Protein AF-A0A9P0MAL3-F1 (afdb_monomer)

Mean predicted aligned error: 12.79 Å

Foldseek 3Di:
DPVVVVVLVVDVVSVVVVVVVVVVVVPDPPVCNVCCVVQPDPVSCVVVCLVPQVSVCVVVVDGPVVVVVVVVVVVVVVVVVVVVVVVVPD

Secondary structure (DSSP, 8-state):
--HHHHHTTTSHHHHHHHHHHHHHHS----HHHHTHHHH-SHHHHHHHHHT-HHHHHHHHSS-HHHHHHHHHHHHHHHHHHHHHHHHHH-

pLDDT: mean 79.69, std 13.01, range [49.16, 95.69]

Organism: Acanthoscelides obtectus (NCBI:txid200917)

Sequence (90 aa):
MDGRKLMLLENSYLKYEILKKCIKQRSGTNTVYLERHSHGEFHNLYQDLRTQPLLFKEYCRMLPTTFDYIVQALNLFCNLLQQIFRNLFL

Solvent-accessible surface area (backbone atoms only — not comparable to full-atom values): 5344 Å² total; per-residue (Å²): 131,66,71,76,65,58,62,53,59,73,41,66,67,53,40,48,53,51,50,52,49,54,55,58,70,63,63,63,82,51,65,72,68,72,42,36,83,78,58,58,56,67,79,73,48,44,68,67,34,64,78,36,53,68,59,28,22,70,73,71,72,41,48,61,67,58,51,50,52,53,52,53,58,50,49,56,52,52,52,52,51,53,51,52,53,50,69,73,79,107

Radius of gyration: 23.4 Å; Cα contacts (8 Å, |Δi|>4): 25; chains: 1; bounding box: 25×32×78 Å

Structure (mmCIF, N/CA/C/O backbone):
data_AF-A0A9P0MAL3-F1
#
_entry.id   AF-A0A9P0MAL3-F1
#
loop_
_atom_site.group_PDB
_atom_site.id
_atom_site.type_symbol
_atom_site.label_atom_id
_atom_site.label_alt_id
_atom_site.label_comp_id
_atom_site.label_asym_id
_atom_site.label_entity_id
_atom_site.label_seq_id
_atom_site.pdbx_PDB_ins_code
_atom_site.Cartn_x
_atom_site.Cartn_y
_atom_site.Cartn_z
_atom_site.occupancy
_atom_site.B_iso_or_equiv
_atom_site.auth_seq_id
_atom_site.auth_comp_id
_atom_site.auth_asym_id
_atom_site.auth_atom_id
_atom_site.pdbx_PDB_model_num
ATOM 1 N N . MET A 1 1 ? 12.635 13.165 29.761 1.00 49.16 1 MET A N 1
ATOM 2 C CA . MET A 1 1 ? 11.273 12.691 30.092 1.00 49.16 1 MET A CA 1
ATOM 3 C C . MET A 1 1 ? 10.679 13.672 31.087 1.00 49.16 1 MET A C 1
ATOM 5 O O . MET A 1 1 ? 11.343 13.973 32.065 1.00 49.16 1 MET A O 1
ATOM 9 N N . ASP A 1 2 ? 9.509 14.235 30.793 1.00 59.16 2 ASP A N 1
ATOM 10 C CA . ASP A 1 2 ? 8.870 15.281 31.605 1.00 59.16 2 ASP A CA 1
ATOM 11 C C . ASP A 1 2 ? 8.406 14.699 32.957 1.00 59.16 2 ASP A C 1
ATOM 13 O O . ASP A 1 2 ? 7.702 13.686 32.969 1.00 59.16 2 ASP A O 1
ATOM 17 N N . GLY A 1 3 ? 8.816 15.290 34.085 1.00 56.62 3 GLY A N 1
ATOM 18 C CA . GLY A 1 3 ? 8.645 14.722 35.437 1.00 56.62 3 GLY A CA 1
ATOM 19 C C . GLY A 1 3 ? 7.190 14.420 35.818 1.00 56.62 3 GLY A C 1
ATOM 20 O O . GLY A 1 3 ? 6.914 13.507 36.592 1.00 56.62 3 GLY A O 1
ATOM 21 N N . ARG A 1 4 ? 6.235 15.097 35.172 1.00 58.00 4 ARG A N 1
ATOM 22 C CA . ARG A 1 4 ? 4.793 14.847 35.320 1.00 58.00 4 ARG A CA 1
ATOM 23 C C . ARG A 1 4 ? 4.348 13.472 34.807 1.00 58.00 4 ARG A C 1
ATOM 25 O O . ARG A 1 4 ? 3.378 12.922 35.315 1.00 58.00 4 ARG A O 1
ATOM 32 N N . LYS A 1 5 ? 5.053 12.887 33.831 1.00 57.28 5 LYS A N 1
ATOM 33 C CA . LYS A 1 5 ? 4.753 11.536 33.318 1.00 57.28 5 LYS A CA 1
ATOM 34 C C . LYS A 1 5 ? 5.223 10.426 34.261 1.00 57.28 5 LYS A C 1
ATOM 36 O O . LYS A 1 5 ? 4.651 9.342 34.226 1.00 57.28 5 LYS A O 1
ATOM 41 N N . LEU A 1 6 ? 6.229 10.695 35.096 1.00 58.06 6 LEU A N 1
ATOM 42 C CA . LEU A 1 6 ? 6.749 9.741 36.082 1.00 58.06 6 LEU A CA 1
ATOM 43 C C . LEU A 1 6 ? 5.749 9.509 37.226 1.00 58.06 6 LEU A C 1
ATOM 45 O O . LEU A 1 6 ? 5.483 8.360 37.562 1.00 58.06 6 LEU A O 1
ATOM 49 N N . MET A 1 7 ? 5.106 10.570 37.729 1.00 58.34 7 MET A N 1
ATOM 50 C CA . MET A 1 7 ? 4.117 10.473 38.819 1.00 58.34 7 MET A CA 1
ATOM 51 C C . MET A 1 7 ? 2.855 9.676 38.440 1.00 58.34 7 MET A C 1
ATOM 53 O O . MET A 1 7 ? 2.224 9.055 39.291 1.00 58.34 7 MET A O 1
ATOM 57 N 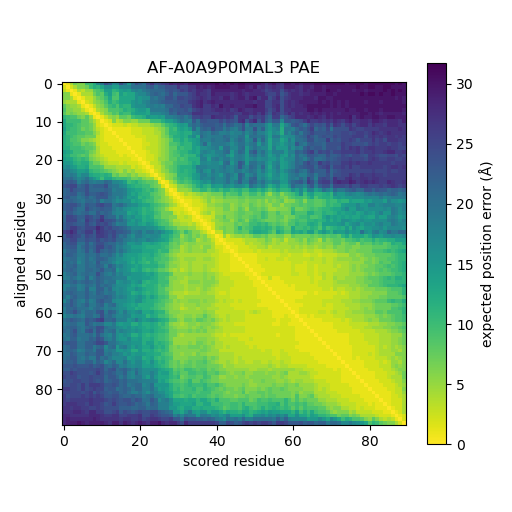N . LEU A 1 8 ? 2.495 9.622 37.151 1.00 56.72 8 LEU A N 1
ATOM 58 C CA . LEU A 1 8 ? 1.349 8.834 36.670 1.00 56.72 8 LEU A CA 1
ATOM 59 C C . LEU A 1 8 ? 1.572 7.313 36.781 1.00 56.72 8 LEU A C 1
ATOM 61 O O . LEU A 1 8 ? 0.607 6.553 36.701 1.00 56.72 8 LEU A O 1
ATOM 65 N N . LEU A 1 9 ? 2.821 6.861 36.951 1.00 59.16 9 LEU A N 1
ATOM 66 C CA . LEU A 1 9 ? 3.180 5.442 37.048 1.00 59.16 9 LEU A CA 1
ATOM 67 C C . LEU A 1 9 ? 3.281 4.928 38.492 1.00 59.16 9 LEU A C 1
ATOM 69 O O . LEU A 1 9 ? 3.362 3.713 38.677 1.00 59.16 9 LEU A O 1
ATOM 73 N N . GLU A 1 10 ? 3.244 5.812 39.493 1.00 70.50 10 GLU A N 1
ATOM 74 C CA . GLU A 1 10 ? 3.222 5.426 40.914 1.00 70.50 10 GLU A CA 1
ATOM 75 C C . GLU A 1 10 ? 1.865 4.829 41.310 1.00 70.50 10 GLU A C 1
ATOM 77 O O . GLU A 1 10 ? 1.781 3.915 42.128 1.00 70.50 10 GLU A O 1
ATOM 82 N N . ASN A 1 11 ? 0.789 5.279 40.659 1.00 80.81 11 ASN A N 1
ATOM 83 C CA . ASN A 1 11 ? -0.539 4.723 40.855 1.00 80.81 11 ASN A CA 1
ATOM 84 C C . ASN A 1 11 ? -0.736 3.470 39.980 1.00 80.81 11 ASN A C 1
ATOM 86 O O . ASN A 1 11 ? -0.903 3.552 38.759 1.00 80.81 11 ASN A O 1
ATOM 90 N N . SER A 1 12 ? -0.766 2.296 40.616 1.00 81.62 12 SER A N 1
ATOM 91 C CA . SER A 1 12 ? -0.920 1.002 39.936 1.00 81.62 12 SER A CA 1
ATOM 92 C C . SER A 1 12 ? -2.229 0.888 39.142 1.00 81.62 12 SER A C 1
ATOM 94 O O . SER A 1 12 ? -2.246 0.279 38.071 1.00 81.62 12 SER A O 1
ATOM 96 N N . TYR A 1 13 ? -3.308 1.514 39.622 1.00 84.75 13 TYR A N 1
ATOM 97 C CA . TYR A 1 13 ? -4.599 1.553 38.931 1.00 84.75 13 TYR A CA 1
ATOM 98 C C . TYR A 1 13 ? -4.534 2.419 37.668 1.00 84.75 13 TYR A C 1
ATOM 100 O O . TYR A 1 13 ? -4.996 2.011 36.602 1.00 84.75 13 TYR A O 1
ATOM 108 N N . LEU A 1 14 ? -3.885 3.583 37.749 1.00 80.56 14 LEU A N 1
ATOM 109 C CA . LEU A 1 14 ? -3.711 4.461 36.594 1.00 80.56 14 LEU A CA 1
ATOM 110 C C . LEU A 1 14 ? -2.813 3.818 35.528 1.00 80.56 14 LEU A C 1
ATOM 112 O O . LEU A 1 14 ? -3.121 3.876 34.337 1.00 80.56 14 LEU A O 1
ATOM 116 N N . LYS A 1 15 ? -1.749 3.125 35.955 1.00 81.88 15 LYS A N 1
ATOM 117 C CA . LYS A 1 15 ? -0.899 2.306 35.082 1.00 81.88 15 LYS A CA 1
ATOM 118 C C . LYS A 1 15 ? -1.714 1.232 34.353 1.00 81.88 15 LYS A C 1
ATOM 120 O O . LYS A 1 15 ? -1.543 1.070 33.144 1.00 81.88 15 LYS A O 1
ATOM 125 N N . TYR A 1 16 ? -2.611 0.536 35.055 1.00 85.38 16 TYR A N 1
ATOM 126 C CA . TYR A 1 16 ? -3.513 -0.456 34.462 1.00 85.38 16 TYR A CA 1
ATOM 127 C C . TYR A 1 16 ? -4.469 0.168 33.434 1.00 85.38 16 TYR A C 1
ATOM 129 O O . TYR A 1 16 ? -4.570 -0.337 32.318 1.00 85.38 16 TYR A O 1
ATOM 137 N N . GLU A 1 17 ? -5.118 1.288 33.755 1.00 83.50 17 GLU A N 1
ATOM 138 C CA . GLU A 1 17 ? -6.045 1.968 32.839 1.00 83.50 17 GLU A CA 1
ATOM 139 C C . GLU A 1 17 ? -5.340 2.517 31.586 1.00 83.50 17 GLU A C 1
ATOM 141 O O . GLU A 1 17 ? -5.864 2.392 30.475 1.00 83.50 17 GLU A O 1
ATOM 146 N N . ILE A 1 18 ? -4.122 3.057 31.723 1.00 82.62 18 ILE A N 1
ATOM 147 C CA . ILE A 1 18 ? -3.293 3.481 30.583 1.00 82.62 18 ILE A CA 1
ATOM 148 C C . ILE A 1 18 ? -2.917 2.273 29.721 1.00 82.62 18 ILE A C 1
ATOM 150 O O . ILE A 1 18 ? -3.113 2.314 28.508 1.00 82.62 18 ILE A O 1
ATOM 154 N N . LEU A 1 19 ? -2.429 1.182 30.321 1.00 82.12 19 LEU A N 1
ATOM 155 C CA . LEU A 1 19 ? -2.112 -0.055 29.597 1.00 82.12 19 LEU A CA 1
ATOM 156 C C . LEU A 1 19 ? -3.336 -0.602 28.862 1.00 82.12 19 LEU A C 1
ATOM 158 O O . LEU A 1 19 ? -3.245 -0.924 27.683 1.00 82.12 19 LEU A O 1
ATOM 162 N N . LYS A 1 20 ? -4.494 -0.643 29.519 1.00 80.88 20 LYS A N 1
ATOM 163 C CA . LYS A 1 20 ? -5.764 -1.094 28.944 1.00 80.88 20 LYS A CA 1
ATOM 164 C C . LYS A 1 20 ? -6.207 -0.213 27.776 1.00 80.88 20 LYS A C 1
ATOM 166 O O . LYS A 1 20 ? -6.651 -0.745 26.760 1.00 80.88 20 LYS A O 1
ATOM 171 N N . LYS A 1 21 ? -6.045 1.112 27.871 1.00 75.94 21 LYS A N 1
ATOM 172 C CA . LYS A 1 21 ? -6.287 2.042 26.755 1.00 75.94 21 LYS A CA 1
ATOM 173 C C . LYS A 1 21 ? -5.299 1.839 25.610 1.00 75.94 21 LYS A C 1
ATOM 175 O O . LYS A 1 21 ? -5.739 1.750 24.472 1.00 75.94 21 LYS A O 1
ATOM 180 N N . CYS A 1 22 ? -4.004 1.700 25.886 1.00 67.56 22 CYS A N 1
ATOM 181 C CA . CYS A 1 22 ? -2.978 1.447 24.869 1.00 67.56 22 CYS A CA 1
ATOM 182 C C . CYS A 1 22 ? -3.183 0.099 24.160 1.00 67.56 22 CYS A C 1
ATOM 184 O O . CYS A 1 22 ? -3.033 0.014 22.947 1.00 67.56 22 CYS A O 1
ATOM 186 N N . ILE A 1 23 ? -3.567 -0.948 24.896 1.00 66.25 23 ILE A N 1
ATOM 187 C CA . ILE A 1 23 ? -3.896 -2.267 24.338 1.00 66.25 23 ILE A CA 1
ATOM 188 C C . ILE A 1 23 ? -5.160 -2.181 23.475 1.00 66.25 23 ILE A C 1
ATOM 190 O O . ILE A 1 23 ? -5.177 -2.734 22.383 1.00 66.25 23 ILE A O 1
ATOM 194 N N . LYS A 1 24 ? -6.189 -1.440 23.907 1.00 62.34 24 LYS A N 1
ATOM 195 C CA . LYS A 1 24 ? -7.388 -1.192 23.088 1.00 62.34 24 LYS A CA 1
ATOM 196 C C . LYS A 1 24 ? -7.113 -0.321 21.856 1.00 62.34 24 LYS A C 1
ATOM 198 O O . LYS A 1 24 ? -7.757 -0.527 20.840 1.00 62.34 24 LYS A O 1
ATOM 203 N N . GLN A 1 25 ? -6.175 0.626 21.935 1.00 59.94 25 GLN A N 1
ATOM 204 C CA . GLN A 1 25 ? -5.738 1.456 20.803 1.00 59.94 25 GLN A CA 1
ATOM 205 C C . GLN A 1 25 ? -4.840 0.702 19.818 1.00 59.94 25 GLN A C 1
ATOM 207 O O . GLN A 1 25 ? -4.772 1.088 18.656 1.00 59.94 25 GLN A O 1
ATOM 212 N N . ARG A 1 26 ? -4.219 -0.415 20.223 1.00 57.28 26 ARG A N 1
ATOM 213 C CA . ARG A 1 26 ? -3.669 -1.422 19.295 1.00 57.28 26 ARG A CA 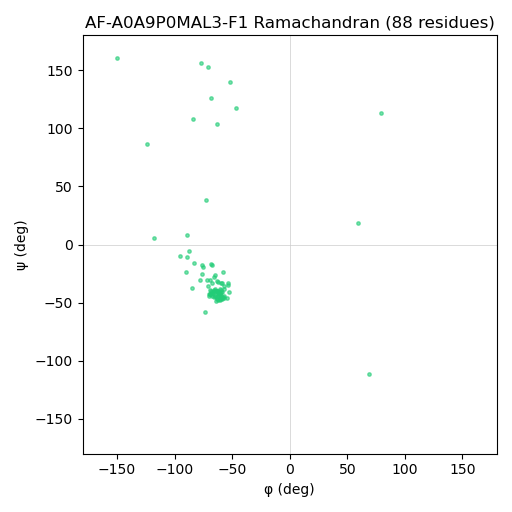1
ATOM 214 C C . ARG A 1 26 ? -4.795 -2.225 18.630 1.00 57.28 26 ARG A C 1
ATOM 216 O O . ARG A 1 26 ? -4.702 -3.442 18.490 1.00 57.28 26 ARG A O 1
ATOM 223 N N . SER A 1 27 ? -5.892 -1.555 18.286 1.00 54.50 27 SER A N 1
ATOM 224 C CA . SER A 1 27 ? -7.059 -2.156 17.669 1.00 54.50 27 SER A CA 1
ATOM 225 C C . SER A 1 27 ? -6.677 -2.712 16.305 1.00 54.50 27 SER A C 1
ATOM 227 O O . SER A 1 27 ? -6.542 -1.965 15.341 1.00 54.50 27 SER A O 1
ATOM 229 N N . GLY A 1 28 ? -6.541 -4.035 16.272 1.00 56.84 28 GLY A N 1
ATOM 230 C CA . GLY A 1 28 ? -6.606 -4.865 15.082 1.00 56.84 28 GLY A CA 1
ATOM 231 C C . GLY A 1 28 ? -5.330 -4.874 14.259 1.00 56.84 28 GLY A C 1
ATOM 232 O O . GLY A 1 28 ? -5.008 -3.910 13.573 1.00 56.84 28 GLY A O 1
ATOM 233 N N . THR A 1 29 ? -4.668 -6.032 14.221 1.00 60.19 29 THR A N 1
ATOM 234 C CA . THR A 1 29 ? -3.973 -6.438 12.997 1.00 60.19 29 THR A CA 1
ATOM 235 C C . THR A 1 29 ? -4.946 -6.200 11.846 1.00 60.19 29 THR A C 1
ATOM 237 O O . THR A 1 29 ? -6.044 -6.758 11.867 1.00 60.19 29 THR A O 1
ATOM 240 N N . ASN A 1 30 ? -4.597 -5.308 10.912 1.00 68.69 30 ASN A N 1
ATOM 241 C CA . ASN A 1 30 ? -5.478 -4.984 9.795 1.00 68.69 30 ASN A CA 1
ATOM 242 C C . ASN A 1 30 ? -5.922 -6.282 9.104 1.00 68.69 30 ASN A C 1
ATOM 244 O O . ASN A 1 30 ? -5.109 -7.198 8.961 1.00 68.69 30 ASN A O 1
ATOM 248 N N . THR A 1 31 ? -7.185 -6.371 8.690 1.00 72.44 31 THR A N 1
ATOM 249 C CA . THR A 1 31 ? -7.729 -7.574 8.040 1.00 72.44 31 THR A CA 1
ATOM 250 C C . THR A 1 31 ? -6.881 -7.993 6.840 1.00 72.44 31 THR A C 1
ATOM 252 O O . THR A 1 31 ? -6.609 -9.177 6.675 1.00 72.44 31 THR A O 1
ATOM 255 N N . VAL A 1 32 ? -6.312 -7.022 6.117 1.00 69.19 32 VAL A N 1
ATOM 256 C CA . VAL A 1 32 ? -5.365 -7.248 5.014 1.00 69.19 32 VAL A CA 1
ATOM 257 C C . VAL A 1 32 ? -4.130 -8.056 5.444 1.00 69.19 32 VAL A C 1
ATOM 259 O O . VAL A 1 32 ? -3.625 -8.884 4.689 1.00 69.19 32 VAL A O 1
ATOM 262 N N . TYR A 1 33 ? -3.629 -7.860 6.667 1.00 69.69 33 TYR A N 1
ATOM 263 C CA . TYR A 1 33 ? -2.500 -8.634 7.194 1.00 69.69 33 TYR A CA 1
ATOM 264 C C . TYR A 1 33 ? -2.910 -10.029 7.673 1.00 69.69 33 TYR A C 1
ATOM 266 O O . TYR A 1 33 ? -2.096 -10.948 7.598 1.00 69.69 33 TYR A O 1
ATOM 274 N N . LEU A 1 34 ? -4.147 -10.196 8.151 1.00 73.31 34 LEU A N 1
ATOM 275 C CA . LEU A 1 34 ? -4.681 -11.502 8.554 1.00 73.31 34 LEU A CA 1
ATOM 276 C C . LEU A 1 34 ? -4.900 -12.408 7.339 1.00 73.31 34 LEU A C 1
ATOM 278 O O . LEU A 1 34 ? -4.584 -13.594 7.379 1.00 73.31 34 LEU A O 1
ATOM 282 N N . GLU A 1 35 ? -5.369 -11.832 6.238 1.00 72.31 35 GLU A N 1
ATOM 283 C CA . GLU A 1 35 ? -5.681 -12.554 5.006 1.00 72.31 35 GLU A CA 1
ATOM 284 C C . GLU A 1 35 ? -4.489 -12.664 4.045 1.00 72.31 35 GLU A C 1
ATOM 286 O O . GLU A 1 35 ? -4.622 -13.149 2.922 1.00 72.31 35 GLU A O 1
ATOM 291 N N . ARG A 1 36 ? -3.289 -12.264 4.484 1.00 71.56 36 ARG A N 1
ATOM 292 C CA . ARG A 1 36 ? -2.068 -12.322 3.670 1.00 71.56 36 ARG A CA 1
ATOM 293 C C . ARG A 1 36 ? -1.766 -13.733 3.170 1.00 71.56 36 ARG A C 1
ATOM 295 O O . ARG A 1 36 ? -1.317 -13.907 2.044 1.00 71.56 36 ARG A O 1
ATOM 302 N N . HIS A 1 37 ? -2.016 -14.740 4.004 1.00 71.81 37 HIS A N 1
ATOM 303 C CA . HIS A 1 37 ? -1.800 -16.139 3.639 1.00 71.81 37 HIS A CA 1
ATOM 304 C C . HIS A 1 37 ? -2.798 -16.635 2.587 1.00 71.81 37 HIS A C 1
ATOM 306 O O . HIS A 1 37 ? -2.440 -17.486 1.779 1.00 71.81 37 HIS A O 1
ATOM 312 N N . SER A 1 38 ? -4.021 -16.100 2.580 1.00 73.75 38 SER A N 1
ATOM 313 C CA . SER A 1 38 ? -5.078 -16.462 1.631 1.00 73.75 38 SER A CA 1
ATOM 314 C C . SER A 1 38 ? -4.981 -15.687 0.316 1.00 73.75 38 SER A C 1
ATOM 316 O O . SER A 1 38 ? -5.204 -16.265 -0.741 1.00 73.75 38 SER A O 1
ATOM 318 N N . HIS A 1 39 ? -4.613 -14.404 0.361 1.00 67.38 39 HIS A N 1
ATOM 319 C CA . HIS A 1 39 ? -4.487 -13.555 -0.833 1.00 67.38 39 HIS A CA 1
ATOM 320 C C . HIS A 1 39 ? -3.132 -13.723 -1.531 1.00 67.38 39 HIS A C 1
ATOM 322 O O . HIS A 1 39 ? -2.977 -13.354 -2.696 1.00 67.38 39 HIS A O 1
ATOM 328 N N . GLY A 1 40 ? -2.156 -14.318 -0.841 1.00 72.06 40 GLY A N 1
ATOM 329 C CA . GLY A 1 40 ? -0.866 -14.681 -1.405 1.00 72.06 40 GLY A CA 1
ATOM 330 C C . GLY A 1 40 ? -0.013 -13.460 -1.738 1.00 72.06 40 GLY A C 1
ATOM 331 O O . GLY A 1 40 ? 0.504 -12.779 -0.850 1.00 72.06 40 GLY A O 1
ATOM 332 N N . GLU A 1 41 ? 0.200 -13.223 -3.029 1.00 76.00 41 GLU A N 1
ATOM 333 C CA . GLU A 1 41 ? 1.120 -12.204 -3.517 1.00 76.00 41 GLU A CA 1
ATOM 334 C C . GLU A 1 41 ? 0.572 -10.774 -3.431 1.00 76.00 41 GLU A C 1
ATOM 336 O O . GLU A 1 41 ? -0.627 -10.502 -3.472 1.00 76.00 41 GLU A O 1
ATOM 341 N N . PHE A 1 42 ? 1.509 -9.827 -3.392 1.00 75.31 42 PHE A N 1
ATOM 342 C CA . PHE A 1 42 ? 1.245 -8.392 -3.307 1.00 75.31 42 PHE A CA 1
ATOM 343 C C . PHE A 1 42 ? 0.293 -7.859 -4.387 1.00 75.31 42 PHE A C 1
ATOM 345 O O . PHE A 1 42 ? -0.465 -6.934 -4.110 1.00 75.31 42 PHE A O 1
ATOM 352 N N . HIS A 1 43 ? 0.307 -8.425 -5.597 1.00 80.81 43 HIS A N 1
ATOM 353 C CA . HIS A 1 43 ? -0.499 -7.925 -6.711 1.00 80.81 43 HIS A CA 1
ATOM 354 C C . HIS A 1 43 ? -2.011 -8.011 -6.440 1.00 80.81 43 HIS A C 1
ATOM 356 O O . HIS A 1 43 ? -2.746 -7.117 -6.854 1.00 80.81 43 HIS A O 1
ATOM 362 N N . ASN A 1 44 ? -2.456 -9.016 -5.679 1.00 83.81 44 ASN A N 1
ATOM 363 C CA . ASN A 1 44 ? -3.864 -9.187 -5.310 1.00 83.81 44 ASN A CA 1
ATOM 364 C C . ASN A 1 44 ? -4.329 -8.135 -4.299 1.00 83.81 44 ASN A C 1
ATOM 366 O O . ASN A 1 44 ? -5.452 -7.655 -4.372 1.00 83.81 44 ASN A O 1
ATOM 370 N N . LEU A 1 45 ? -3.442 -7.742 -3.383 1.00 84.44 45 LEU A N 1
ATOM 371 C CA . LEU A 1 45 ? -3.732 -6.776 -2.320 1.00 84.44 45 LEU A CA 1
ATOM 372 C C . LEU A 1 45 ? -3.466 -5.327 -2.738 1.00 84.44 45 LEU A C 1
ATOM 374 O O . LEU A 1 45 ? -3.805 -4.396 -2.009 1.00 84.44 45 LEU A O 1
ATOM 378 N N . TYR A 1 46 ? -2.811 -5.117 -3.881 1.00 86.44 46 TYR A N 1
ATOM 379 C CA . TYR A 1 46 ? -2.296 -3.810 -4.271 1.00 86.44 46 TYR A CA 1
ATOM 380 C C . TYR A 1 46 ? -3.393 -2.748 -4.371 1.00 86.44 46 TYR A C 1
ATOM 382 O O . TYR A 1 46 ? -3.216 -1.651 -3.843 1.00 86.44 46 TYR A O 1
ATOM 390 N N . GLN A 1 47 ? -4.519 -3.071 -5.016 1.00 87.44 47 GLN A N 1
ATOM 391 C CA . GLN A 1 47 ? -5.625 -2.126 -5.199 1.00 87.44 47 GLN A CA 1
ATOM 392 C C . GLN A 1 47 ? -6.224 -1.707 -3.854 1.00 87.44 47 GLN A C 1
ATOM 394 O O . GLN A 1 47 ? -6.351 -0.511 -3.583 1.00 87.44 47 GLN A O 1
ATOM 399 N N . ASP A 1 48 ? -6.485 -2.677 -2.978 1.00 87.00 48 ASP A N 1
ATOM 400 C CA . ASP A 1 48 ? -7.058 -2.434 -1.655 1.00 87.00 48 ASP A CA 1
ATOM 401 C C . ASP A 1 48 ? -6.106 -1.622 -0.776 1.00 87.00 48 ASP A C 1
ATOM 403 O O . ASP A 1 48 ? -6.507 -0.627 -0.168 1.00 87.00 48 ASP A O 1
ATOM 407 N N . LEU A 1 49 ? -4.815 -1.971 -0.774 1.00 87.06 49 LEU A N 1
ATOM 408 C CA . LEU A 1 49 ? -3.786 -1.224 -0.053 1.00 87.06 49 LEU A CA 1
ATOM 409 C C . LEU A 1 49 ? -3.679 0.219 -0.557 1.00 87.06 49 LEU A C 1
ATOM 411 O O . LEU A 1 49 ? -3.507 1.132 0.249 1.00 87.06 49 LEU A O 1
ATOM 415 N N . ARG A 1 50 ? -3.811 0.461 -1.867 1.00 88.94 50 ARG A N 1
ATOM 416 C CA . ARG A 1 50 ? -3.701 1.809 -2.449 1.00 88.94 50 ARG A CA 1
ATOM 417 C C . ARG A 1 50 ? -4.786 2.762 -1.951 1.00 88.94 50 ARG A C 1
ATOM 419 O O . ARG A 1 50 ? -4.519 3.955 -1.819 1.00 88.94 50 ARG A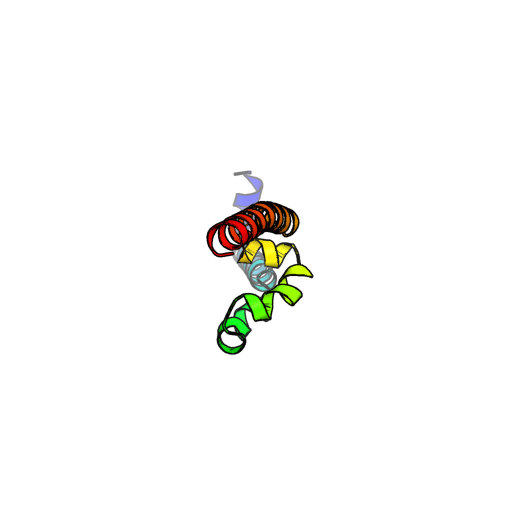 O 1
ATOM 426 N N . THR A 1 51 ? -5.980 2.251 -1.640 1.00 89.44 51 THR A N 1
ATOM 427 C CA . THR A 1 51 ? -7.075 3.059 -1.068 1.00 89.44 51 THR A CA 1
ATOM 428 C C . THR A 1 51 ? -6.782 3.547 0.353 1.00 89.44 51 THR A C 1
ATOM 430 O O . THR A 1 51 ? -7.399 4.505 0.816 1.00 89.44 51 THR A O 1
ATOM 433 N N . GLN A 1 52 ? -5.813 2.928 1.039 1.00 90.25 52 GLN A N 1
ATOM 434 C CA . GLN A 1 52 ? -5.478 3.186 2.438 1.00 90.25 52 GLN A CA 1
ATOM 435 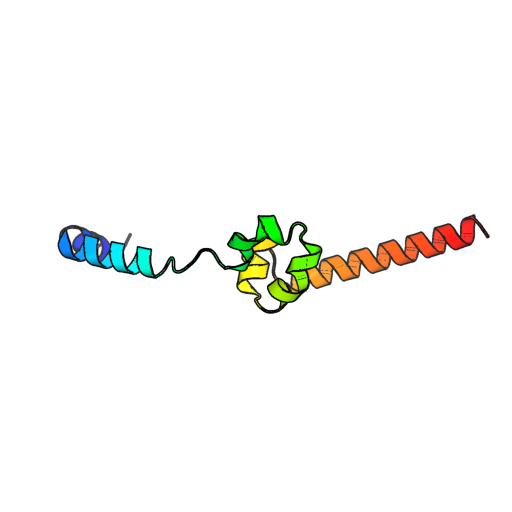C C . GLN A 1 52 ? -3.990 3.570 2.576 1.00 90.25 52 GLN A C 1
ATOM 437 O O . GLN A 1 52 ? -3.145 2.724 2.877 1.00 90.25 52 GLN A O 1
ATOM 442 N N . PRO A 1 53 ? -3.635 4.863 2.423 1.00 88.44 53 PRO A N 1
ATOM 443 C CA . PRO A 1 53 ? -2.244 5.315 2.308 1.00 88.44 53 PRO A CA 1
ATOM 444 C C . PRO A 1 53 ? -1.344 4.953 3.493 1.00 88.44 53 PRO A C 1
ATOM 446 O O . PRO A 1 53 ? -0.147 4.727 3.317 1.00 88.44 53 PRO A O 1
ATOM 449 N N . LEU A 1 54 ? -1.900 4.911 4.708 1.00 87.94 54 LEU A N 1
ATOM 450 C CA . LEU A 1 54 ? -1.144 4.558 5.910 1.00 87.94 54 LEU A CA 1
ATOM 451 C C . LEU A 1 54 ? -0.756 3.076 5.916 1.00 87.94 54 LEU A C 1
ATOM 453 O O . LEU A 1 54 ? 0.404 2.766 6.164 1.00 87.94 54 LEU A O 1
ATOM 457 N N . LEU A 1 55 ? -1.677 2.180 5.557 1.00 86.12 55 LEU A N 1
ATOM 458 C CA . LEU A 1 55 ? -1.388 0.747 5.445 1.00 86.12 55 LEU A CA 1
ATOM 459 C C . LEU A 1 55 ? -0.463 0.450 4.278 1.00 86.12 55 LEU A C 1
ATOM 461 O O . LEU A 1 55 ? 0.461 -0.348 4.409 1.00 86.12 55 LEU A O 1
ATOM 465 N N . PHE A 1 56 ? -0.672 1.134 3.152 1.00 89.56 56 PHE A N 1
ATOM 466 C CA . PHE A 1 56 ? 0.250 1.075 2.029 1.00 89.56 56 PHE A CA 1
ATOM 467 C C . PHE A 1 56 ? 1.667 1.432 2.483 1.00 89.56 56 PHE A C 1
ATOM 469 O O . PHE A 1 56 ? 2.617 0.711 2.190 1.00 89.56 56 PHE A O 1
ATOM 476 N N . LYS A 1 57 ? 1.815 2.504 3.271 1.00 89.31 57 LYS A N 1
ATOM 477 C CA . LYS A 1 57 ? 3.105 2.910 3.833 1.00 89.31 57 LYS A CA 1
ATOM 478 C C . LYS A 1 57 ? 3.662 1.898 4.825 1.00 89.31 57 LYS A C 1
ATOM 480 O O . LYS A 1 57 ? 4.865 1.662 4.825 1.00 89.31 57 LYS A O 1
ATOM 485 N N . GLU A 1 58 ? 2.838 1.296 5.669 1.00 85.75 58 GLU A N 1
ATOM 486 C CA . GLU A 1 58 ? 3.289 0.246 6.585 1.00 85.75 58 GLU A CA 1
ATOM 487 C C . GLU A 1 58 ? 3.773 -1.001 5.834 1.00 85.75 58 GLU A C 1
ATOM 489 O O . GLU A 1 58 ? 4.809 -1.562 6.197 1.00 85.75 58 GLU A O 1
ATOM 494 N N . TYR A 1 59 ? 3.078 -1.380 4.756 1.00 84.94 59 TYR A N 1
ATOM 495 C CA . TYR A 1 59 ? 3.397 -2.530 3.912 1.00 84.94 59 TYR A CA 1
ATOM 496 C C . TYR A 1 59 ? 4.626 -2.280 3.022 1.00 84.94 59 TYR A C 1
ATOM 498 O O . TYR A 1 59 ? 5.614 -3.007 3.098 1.00 84.94 59 TYR A O 1
ATOM 506 N N . CYS A 1 60 ? 4.584 -1.240 2.188 1.00 86.94 60 CYS A N 1
ATOM 507 C CA . CYS A 1 60 ? 5.598 -0.920 1.179 1.00 86.94 60 CYS A CA 1
ATOM 508 C C . CYS A 1 60 ? 6.747 -0.052 1.715 1.00 86.94 60 CYS A C 1
ATOM 510 O O . CYS A 1 60 ? 7.695 0.218 0.982 1.00 86.94 60 CYS A O 1
ATOM 512 N N . ARG A 1 61 ? 6.668 0.423 2.967 1.00 90.81 61 ARG A N 1
ATOM 513 C CA . ARG A 1 61 ? 7.629 1.355 3.598 1.00 90.81 61 ARG A CA 1
ATOM 514 C C . ARG A 1 61 ? 7.789 2.698 2.874 1.00 90.81 61 ARG A C 1
ATOM 516 O O . ARG A 1 61 ? 8.734 3.433 3.143 1.00 90.81 61 ARG A O 1
ATOM 523 N N . MET A 1 62 ? 6.835 3.061 2.019 1.00 93.25 62 MET A N 1
ATOM 524 C CA . MET A 1 62 ? 6.817 4.312 1.25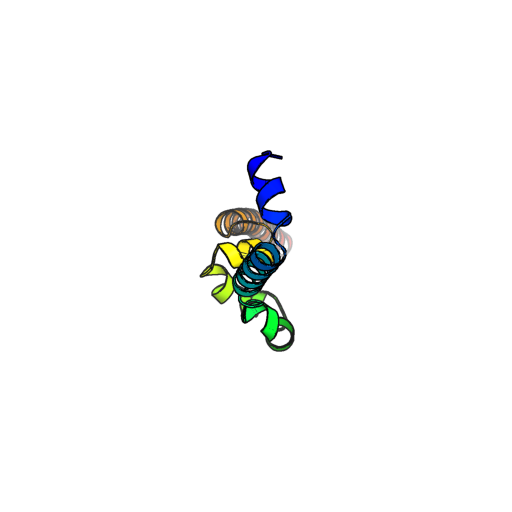8 1.00 93.25 62 MET A CA 1
ATOM 525 C C . MET A 1 62 ? 5.383 4.772 0.985 1.00 93.25 62 MET A C 1
ATOM 527 O O . MET A 1 62 ? 4.451 3.978 1.062 1.00 93.25 62 MET A O 1
ATOM 531 N N . LEU A 1 63 ? 5.192 6.054 0.674 1.00 93.56 63 LEU A N 1
ATOM 532 C CA . LEU A 1 63 ? 3.871 6.564 0.303 1.00 93.56 63 LEU A CA 1
ATOM 533 C C . LEU A 1 63 ? 3.452 6.048 -1.086 1.00 93.56 63 LEU A C 1
ATOM 535 O O . LEU A 1 63 ? 4.328 5.830 -1.927 1.00 93.56 63 LEU A O 1
ATOM 539 N N . PRO A 1 64 ? 2.137 5.928 -1.363 1.00 93.81 64 PRO A N 1
ATOM 540 C CA . PRO A 1 64 ? 1.639 5.553 -2.689 1.00 93.81 64 PRO A CA 1
ATOM 541 C C . PRO A 1 64 ? 2.212 6.431 -3.806 1.00 93.81 64 PRO A C 1
ATOM 543 O O . PRO A 1 64 ? 2.649 5.928 -4.830 1.00 93.81 64 PRO A O 1
ATOM 546 N N . THR A 1 65 ? 2.324 7.738 -3.569 1.00 95.00 65 THR A N 1
ATOM 547 C CA . THR A 1 65 ? 2.889 8.687 -4.538 1.00 95.00 65 THR A CA 1
ATOM 548 C C . THR A 1 65 ? 4.361 8.417 -4.848 1.00 95.00 65 THR A C 1
ATOM 550 O O . THR A 1 65 ? 4.779 8.508 -5.999 1.00 95.00 65 THR A O 1
ATOM 553 N N . THR A 1 66 ? 5.158 8.057 -3.839 1.00 95.00 66 THR A N 1
ATOM 554 C CA . THR A 1 66 ? 6.565 7.676 -4.026 1.00 95.00 66 THR A CA 1
ATOM 555 C C . THR A 1 66 ? 6.679 6.369 -4.801 1.00 95.00 66 THR A C 1
ATOM 557 O O . THR A 1 66 ? 7.528 6.249 -5.680 1.00 95.00 66 THR A O 1
ATOM 560 N N . PHE A 1 67 ? 5.810 5.406 -4.501 1.00 94.50 67 PHE A N 1
ATOM 561 C CA . PHE A 1 67 ? 5.746 4.150 -5.238 1.00 94.50 67 PHE A CA 1
ATOM 562 C C . PHE A 1 67 ? 5.414 4.393 -6.716 1.00 94.50 67 PHE A C 1
ATOM 564 O O . PHE A 1 67 ? 6.118 3.900 -7.593 1.00 94.50 67 PHE A O 1
ATOM 571 N N . ASP A 1 68 ? 4.406 5.220 -6.993 1.00 94.50 68 ASP A N 1
ATOM 572 C CA . ASP A 1 68 ? 3.977 5.554 -8.353 1.00 94.50 68 ASP A CA 1
ATOM 573 C C . ASP A 1 68 ? 5.076 6.263 -9.146 1.00 94.50 68 ASP A C 1
ATOM 575 O O . ASP A 1 68 ? 5.294 5.948 -10.315 1.00 94.50 68 ASP A O 1
ATOM 579 N N . TYR A 1 69 ? 5.819 7.163 -8.500 1.00 95.69 69 TYR A N 1
ATOM 580 C CA . TYR A 1 69 ? 6.989 7.806 -9.092 1.00 95.69 69 TYR A CA 1
ATOM 581 C C . TYR A 1 69 ? 8.054 6.785 -9.524 1.00 95.69 69 TYR A C 1
ATOM 583 O O . TYR A 1 69 ? 8.550 6.838 -10.650 1.00 95.69 69 TYR A O 1
ATOM 591 N N . ILE A 1 70 ? 8.375 5.815 -8.659 1.00 94.31 70 ILE A N 1
ATOM 592 C CA . ILE A 1 70 ? 9.348 4.757 -8.973 1.00 94.31 70 ILE A CA 1
ATOM 593 C C . ILE A 1 70 ? 8.842 3.894 -10.135 1.00 94.31 70 ILE A C 1
ATOM 595 O O . ILE A 1 70 ? 9.592 3.617 -11.071 1.00 94.31 70 ILE A O 1
ATOM 599 N N . VAL A 1 71 ? 7.566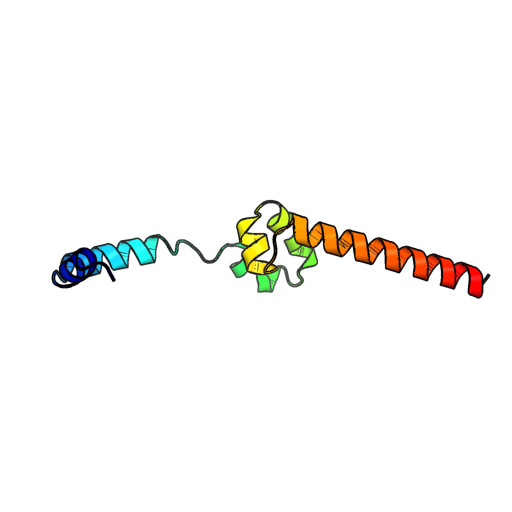 3.501 -10.110 1.00 93.31 71 VAL A N 1
ATOM 600 C CA . VAL A 1 71 ? 6.952 2.694 -11.175 1.00 93.31 71 VAL A CA 1
ATOM 601 C C . VAL A 1 71 ? 6.990 3.424 -12.517 1.00 93.31 71 VAL A C 1
ATOM 603 O O . VAL A 1 71 ? 7.327 2.818 -13.532 1.00 93.31 71 VAL A O 1
ATOM 606 N N . GLN A 1 72 ? 6.695 4.724 -12.545 1.00 95.69 72 GLN A N 1
ATOM 607 C CA . GLN A 1 72 ? 6.774 5.522 -13.771 1.00 95.69 72 GLN A CA 1
ATOM 608 C C . GLN A 1 72 ? 8.197 5.568 -14.339 1.00 95.69 72 GLN A C 1
ATOM 610 O O . GLN A 1 72 ? 8.376 5.372 -15.542 1.00 95.69 72 GLN A O 1
ATOM 615 N N . ALA A 1 73 ? 9.206 5.761 -13.486 1.00 94.56 73 ALA A N 1
ATOM 616 C CA . ALA A 1 73 ? 10.604 5.758 -13.908 1.00 94.56 73 ALA A CA 1
ATOM 617 C C . ALA A 1 73 ? 11.030 4.400 -14.497 1.00 94.56 73 ALA A C 1
ATOM 619 O O . ALA A 1 73 ? 11.691 4.351 -15.535 1.00 94.56 73 ALA A O 1
ATOM 620 N N . LEU A 1 74 ? 10.606 3.295 -13.877 1.00 94.75 74 LEU A N 1
ATOM 621 C CA . LEU A 1 74 ? 10.893 1.946 -14.373 1.00 94.75 74 LEU A CA 1
ATOM 622 C C . LEU A 1 74 ? 10.182 1.653 -15.698 1.00 94.75 74 LEU A C 1
ATOM 624 O O . LEU A 1 74 ? 10.801 1.114 -16.613 1.00 94.75 74 LEU A O 1
ATOM 628 N N . ASN A 1 75 ? 8.915 2.052 -15.837 1.00 94.06 75 ASN A N 1
ATOM 629 C CA . ASN A 1 75 ? 8.153 1.847 -17.070 1.00 94.06 75 ASN A CA 1
ATOM 630 C C . ASN A 1 75 ? 8.803 2.541 -18.272 1.00 94.06 75 ASN A C 1
ATOM 632 O O . ASN A 1 75 ? 8.884 1.948 -19.347 1.00 94.06 75 ASN A O 1
ATOM 636 N N . LEU A 1 76 ? 9.314 3.763 -18.096 1.00 93.31 76 LEU A N 1
ATOM 637 C CA . LEU A 1 76 ? 10.067 4.466 -19.141 1.00 93.31 76 LEU A CA 1
ATOM 638 C C . LEU A 1 76 ? 11.272 3.645 -19.618 1.00 93.31 76 LEU A C 1
ATOM 640 O O . LEU A 1 76 ? 11.477 3.486 -20.821 1.00 93.31 76 LEU A O 1
ATOM 644 N N . PHE A 1 77 ? 12.033 3.080 -18.681 1.00 93.44 77 PHE A N 1
ATOM 645 C CA . PHE A 1 77 ? 13.203 2.267 -19.000 1.00 93.44 77 PHE A CA 1
ATOM 646 C C . PHE A 1 77 ? 12.831 0.946 -19.688 1.00 93.44 77 PHE A C 1
ATOM 648 O O . PHE A 1 77 ? 13.424 0.583 -20.703 1.00 93.44 77 PHE A O 1
ATOM 655 N N . CYS A 1 78 ? 11.812 0.246 -19.185 1.00 93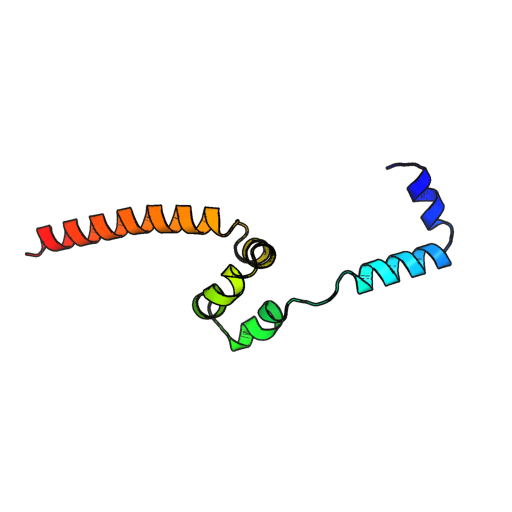.00 78 CYS A N 1
ATOM 656 C CA . CYS A 1 78 ? 11.316 -0.993 -19.783 1.00 93.00 78 CYS A CA 1
ATOM 657 C C . CYS A 1 78 ? 10.814 -0.783 -21.218 1.00 93.00 78 CYS A C 1
ATOM 659 O O . CYS A 1 78 ? 11.124 -1.588 -22.096 1.00 93.00 78 CYS A O 1
ATOM 661 N N . ASN A 1 79 ? 10.092 0.309 -21.476 1.00 92.81 79 ASN A N 1
ATOM 662 C CA . ASN A 1 79 ? 9.610 0.645 -22.815 1.00 92.81 79 ASN A CA 1
ATOM 663 C C . ASN A 1 79 ? 10.77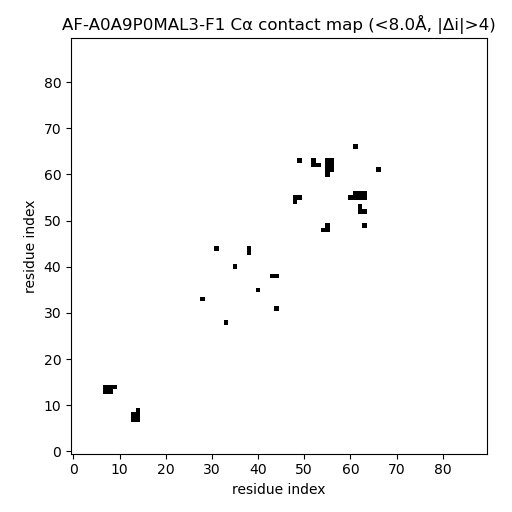0 0.911 -23.783 1.00 92.81 79 ASN A C 1
ATOM 665 O O . ASN A 1 79 ? 10.754 0.435 -24.918 1.00 92.81 79 ASN A O 1
ATOM 669 N N . LEU A 1 80 ? 11.806 1.620 -23.323 1.00 91.88 80 LEU A N 1
ATOM 670 C CA . LEU A 1 80 ? 13.007 1.871 -24.116 1.00 91.88 80 LEU A CA 1
ATOM 671 C C . LEU A 1 80 ? 13.734 0.564 -24.463 1.00 91.88 80 LEU A C 1
ATOM 673 O O . LEU A 1 80 ? 14.096 0.347 -25.618 1.00 91.88 80 LEU A O 1
ATOM 677 N N . LEU A 1 81 ? 13.889 -0.341 -23.493 1.00 91.31 81 LEU A N 1
ATOM 678 C CA . LEU A 1 81 ? 14.463 -1.665 -23.739 1.00 91.31 81 LEU A CA 1
ATOM 679 C C . LEU A 1 81 ? 13.639 -2.471 -24.745 1.00 91.31 81 LEU A C 1
ATOM 681 O O . LEU A 1 81 ? 14.210 -3.057 -25.660 1.00 91.31 81 LEU A O 1
ATOM 685 N N . GLN A 1 82 ? 12.309 -2.474 -24.623 1.00 90.69 82 GLN A N 1
ATOM 686 C CA . GLN A 1 82 ? 11.438 -3.149 -25.589 1.00 90.69 82 GLN A CA 1
ATOM 687 C C . GLN A 1 82 ? 11.612 -2.591 -27.004 1.00 90.69 82 GLN A C 1
ATOM 689 O O . GLN A 1 82 ? 11.614 -3.357 -27.965 1.00 90.69 82 GLN A O 1
ATOM 694 N N . GLN A 1 83 ? 11.783 -1.277 -27.143 1.00 90.62 83 GLN A N 1
ATOM 695 C CA . GLN A 1 83 ? 12.004 -0.641 -28.437 1.00 90.62 83 GLN A CA 1
ATOM 696 C C . GLN A 1 83 ? 13.374 -0.998 -29.029 1.00 90.62 83 GLN A C 1
ATOM 698 O O . GLN A 1 83 ? 13.460 -1.327 -30.209 1.00 90.62 83 GLN A O 1
ATOM 703 N N . ILE A 1 84 ? 14.429 -1.006 -28.211 1.00 89.81 84 ILE A N 1
ATOM 704 C CA . ILE A 1 84 ? 15.773 -1.433 -28.628 1.00 89.81 84 ILE A CA 1
ATOM 705 C C . ILE A 1 84 ? 15.755 -2.894 -29.084 1.00 89.81 84 ILE A C 1
ATOM 707 O O . ILE A 1 84 ? 16.255 -3.199 -30.163 1.00 89.81 84 ILE A O 1
ATOM 711 N N . PHE A 1 85 ? 15.136 -3.786 -28.307 1.00 90.06 85 PHE A N 1
ATOM 712 C CA . PHE A 1 85 ? 14.982 -5.189 -28.690 1.00 90.06 85 PHE A CA 1
ATOM 713 C C . PHE A 1 85 ? 14.203 -5.335 -30.000 1.00 90.06 85 PHE A C 1
ATOM 715 O O . PHE A 1 85 ? 14.627 -6.081 -30.875 1.00 90.06 85 PHE A O 1
ATOM 722 N N . ARG A 1 86 ? 13.103 -4.595 -30.184 1.00 87.31 86 ARG A N 1
ATOM 723 C CA . ARG A 1 86 ? 12.364 -4.612 -31.456 1.00 87.31 86 ARG A CA 1
ATOM 724 C C . ARG A 1 86 ? 13.229 -4.179 -32.638 1.00 87.31 86 ARG A C 1
ATOM 726 O O . ARG A 1 86 ? 13.140 -4.812 -33.674 1.00 87.31 86 ARG A O 1
ATOM 733 N N . ASN A 1 87 ? 14.071 -3.161 -32.476 1.00 81.69 87 ASN A N 1
ATOM 734 C CA . ASN A 1 87 ? 14.931 -2.650 -33.549 1.00 81.69 87 ASN A CA 1
ATOM 735 C C . ASN A 1 87 ? 16.163 -3.527 -33.841 1.00 81.69 87 ASN A C 1
ATOM 737 O O . ASN A 1 87 ? 16.803 -3.344 -34.868 1.00 81.69 87 ASN A O 1
ATOM 741 N N . LEU A 1 88 ? 16.547 -4.414 -32.919 1.00 80.06 88 LEU A N 1
ATOM 742 C CA . LEU A 1 88 ? 17.686 -5.327 -33.083 1.00 80.06 88 LEU A CA 1
ATOM 743 C C . LEU A 1 88 ? 17.296 -6.668 -33.714 1.00 80.06 88 LEU A C 1
ATOM 745 O O . LEU A 1 88 ? 1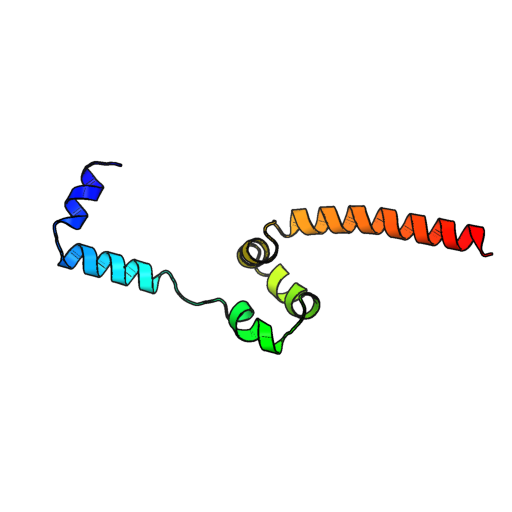8.158 -7.350 -34.262 1.00 80.06 88 LEU A O 1
ATOM 749 N N . PHE A 1 89 ? 16.028 -7.066 -33.591 1.00 71.31 89 PHE A N 1
ATOM 750 C CA . PHE A 1 89 ? 15.531 -8.380 -34.012 1.00 71.31 89 PHE A CA 1
ATOM 751 C C . PHE A 1 89 ? 14.462 -8.316 -35.124 1.00 71.31 89 PHE A C 1
ATOM 753 O O . PHE A 1 89 ? 13.912 -9.357 -35.486 1.00 71.31 89 PHE A O 1
ATOM 760 N N . LEU A 1 90 ? 14.186 -7.125 -35.668 1.00 56.00 90 LEU A N 1
ATOM 761 C CA . LEU A 1 90 ? 13.467 -6.879 -36.929 1.00 56.00 90 LEU A CA 1
ATOM 762 C C . LEU A 1 90 ? 14.404 -6.160 -37.900 1.00 56.00 90 LEU A C 1
ATOM 764 O O . LEU A 1 90 ? 14.329 -6.479 -39.105 1.00 56.00 90 LEU A O 1
#